Protein AF-A0A9P8LG43-F1 (afdb_monomer_lite)

Sequence (84 aa):
MPLVPRSSYYDKHYRQSAALLRARRPYLIKNAVTGLAIFGFAIGVYAFTIKAVSQDDFEDVIIPDTPLQSGKAHNATTTAGASR

Radius of gyration: 34.68 Å; chains: 1; bounding box: 72×50×81 Å

pLDDT: mean 76.63, std 16.84, range [43.09, 98.44]

Structure (mmCIF, N/CA/C/O backbone):
data_AF-A0A9P8LG43-F1
#
_entry.id   AF-A0A9P8LG43-F1
#
loop_
_atom_site.group_PDB
_atom_site.id
_atom_site.type_symbol
_atom_site.label_atom_id
_atom_site.label_alt_id
_atom_site.label_comp_id
_atom_site.label_asym_id
_atom_site.label_entity_id
_atom_site.label_seq_id
_atom_site.pdbx_PDB_ins_code
_atom_site.Cartn_x
_atom_site.Cartn_y
_atom_site.Cartn_z
_atom_site.occupancy
_atom_site.B_iso_or_equiv
_atom_site.auth_seq_id
_atom_site.auth_comp_id
_atom_site.auth_asym_id
_atom_site.auth_atom_id
_atom_site.pdbx_PDB_model_num
ATOM 1 N N . MET A 1 1 ? 15.261 9.656 -46.896 1.00 60.88 1 MET A N 1
ATOM 2 C CA . MET A 1 1 ? 15.796 9.456 -45.530 1.00 60.88 1 MET A CA 1
ATOM 3 C C . MET A 1 1 ? 14.946 8.368 -44.887 1.00 60.88 1 MET A C 1
ATOM 5 O O . MET A 1 1 ? 13.739 8.576 -44.825 1.00 60.88 1 MET A O 1
ATOM 9 N N . PRO A 1 2 ? 15.483 7.192 -44.525 1.00 63.41 2 PRO A N 1
ATOM 10 C CA . PRO A 1 2 ? 14.672 6.146 -43.905 1.00 63.41 2 PRO A CA 1
ATOM 11 C C . PRO A 1 2 ? 14.167 6.625 -42.534 1.00 63.41 2 PRO A C 1
ATOM 13 O O . PRO A 1 2 ? 14.939 7.156 -41.736 1.00 63.41 2 PRO A O 1
ATOM 16 N N . LEU A 1 3 ? 12.866 6.478 -42.274 1.00 67.62 3 LEU A N 1
ATOM 17 C CA . LEU A 1 3 ? 12.249 6.811 -40.989 1.00 67.62 3 LEU A CA 1
ATOM 18 C C . LEU A 1 3 ? 12.686 5.776 -39.948 1.00 67.62 3 LEU A C 1
ATOM 20 O O . LEU A 1 3 ? 12.175 4.659 -39.923 1.00 67.62 3 LEU A O 1
ATOM 24 N N . VAL A 1 4 ? 13.641 6.142 -39.094 1.00 70.38 4 VAL A N 1
ATOM 25 C CA . VAL A 1 4 ? 13.994 5.347 -37.913 1.00 70.38 4 VAL A CA 1
ATOM 26 C C . VAL A 1 4 ? 12.783 5.353 -36.971 1.00 70.38 4 VAL A C 1
ATOM 28 O O . VAL A 1 4 ? 12.348 6.438 -36.566 1.00 70.38 4 VAL A O 1
ATOM 31 N N . PRO A 1 5 ? 12.209 4.188 -36.616 1.00 68.94 5 PRO A N 1
ATOM 32 C CA . PRO A 1 5 ? 11.127 4.131 -35.644 1.00 68.94 5 PRO A CA 1
ATOM 33 C C . PRO A 1 5 ? 11.606 4.749 -34.332 1.00 68.94 5 PRO A C 1
ATOM 35 O O . PRO A 1 5 ? 12.647 4.358 -33.801 1.00 68.94 5 PRO A O 1
ATOM 38 N N . ARG A 1 6 ? 10.867 5.732 -33.806 1.00 70.19 6 ARG A N 1
ATOM 39 C CA . ARG A 1 6 ? 11.185 6.326 -32.503 1.00 70.19 6 ARG A CA 1
ATOM 40 C C . ARG A 1 6 ? 11.161 5.222 -31.446 1.00 70.19 6 ARG A C 1
ATOM 42 O O . ARG A 1 6 ? 10.123 4.599 -31.232 1.00 70.19 6 ARG A O 1
ATOM 49 N N . SER A 1 7 ? 12.290 4.997 -30.780 1.00 70.12 7 SER A N 1
ATOM 50 C CA . SER A 1 7 ? 12.395 4.088 -29.641 1.00 70.12 7 SER A CA 1
ATOM 51 C C . SER A 1 7 ? 11.609 4.662 -28.460 1.00 70.12 7 SER A C 1
ATOM 53 O O . SER A 1 7 ? 12.116 5.434 -27.651 1.00 70.12 7 SER A O 1
ATOM 55 N N . SER A 1 8 ? 10.324 4.322 -28.389 1.00 76.75 8 SER A N 1
ATOM 56 C CA . SER A 1 8 ? 9.472 4.660 -27.253 1.00 76.75 8 SER A CA 1
ATOM 57 C C . SE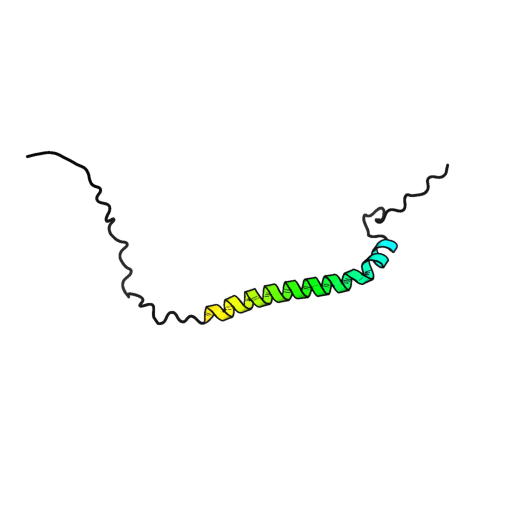R A 1 8 ? 9.639 3.630 -26.138 1.00 76.75 8 SER A C 1
ATOM 59 O O . SER A 1 8 ? 9.867 2.444 -26.372 1.00 76.75 8 SER A O 1
ATOM 61 N N . TYR A 1 9 ? 9.477 4.083 -24.897 1.00 77.69 9 TYR A N 1
ATOM 62 C CA . TYR A 1 9 ? 9.440 3.225 -23.714 1.00 77.69 9 TYR A CA 1
ATOM 63 C C . TYR A 1 9 ? 8.262 2.238 -23.709 1.00 77.69 9 TYR A C 1
ATOM 65 O O . TYR A 1 9 ? 8.302 1.240 -22.978 1.00 77.69 9 TYR A O 1
ATOM 73 N N . TYR A 1 10 ? 7.252 2.509 -24.534 1.00 82.25 10 TYR A N 1
ATOM 74 C CA . TYR A 1 10 ? 6.057 1.700 -24.712 1.00 82.25 10 TYR A CA 1
ATOM 75 C C . TYR A 1 10 ? 5.948 1.206 -26.152 1.00 82.25 10 TYR A C 1
ATOM 77 O O . TYR A 1 10 ? 6.270 1.927 -27.095 1.00 82.25 10 TYR A O 1
ATOM 85 N N . ASP A 1 11 ? 5.479 -0.027 -26.301 1.00 81.25 11 ASP A N 1
ATOM 86 C CA . ASP A 1 11 ? 5.176 -0.634 -27.594 1.00 81.25 11 ASP A CA 1
ATOM 87 C C . ASP A 1 11 ? 3.861 -0.073 -28.174 1.00 81.25 11 ASP A C 1
ATOM 89 O O . ASP A 1 11 ? 3.076 0.565 -27.468 1.00 81.25 11 ASP A O 1
ATOM 93 N N . LYS A 1 12 ? 3.567 -0.368 -29.445 1.00 81.56 12 LYS A N 1
ATOM 94 C CA . LYS A 1 12 ? 2.342 0.029 -30.167 1.00 81.56 12 LYS A CA 1
ATOM 95 C C . LYS A 1 12 ? 1.035 -0.398 -29.483 1.00 81.56 12 LYS A C 1
ATOM 97 O O . LYS A 1 12 ? -0.023 0.142 -29.779 1.00 81.56 12 LYS A O 1
ATOM 102 N N . HIS A 1 13 ? 1.110 -1.359 -28.563 1.00 85.81 13 HIS A N 1
ATOM 103 C CA . HIS A 1 13 ? -0.005 -1.842 -27.745 1.00 85.81 13 HIS A CA 1
ATOM 104 C C . HIS A 1 13 ? 0.004 -1.279 -26.313 1.00 85.81 13 HIS A C 1
ATOM 106 O O . HIS A 1 13 ? -0.570 -1.893 -25.417 1.00 85.81 13 HIS A O 1
ATOM 112 N N . TYR A 1 14 ? 0.713 -0.172 -26.062 1.00 81.25 14 TYR A N 1
ATOM 113 C CA . TYR A 1 14 ? 0.891 0.440 -24.734 1.00 81.25 14 TYR A CA 1
ATOM 114 C C . TYR A 1 14 ? 1.518 -0.487 -23.681 1.00 81.25 14 TYR A C 1
ATOM 116 O O . TYR A 1 14 ? 1.449 -0.240 -22.477 1.00 81.25 14 TYR A O 1
ATOM 124 N N . ARG A 1 15 ? 2.182 -1.558 -24.122 1.00 84.75 15 ARG A N 1
ATOM 125 C CA . ARG A 1 15 ? 2.921 -2.462 -23.240 1.00 84.75 15 ARG A CA 1
ATOM 126 C C . ARG A 1 15 ? 4.288 -1.882 -22.927 1.00 84.75 15 ARG A C 1
ATOM 128 O O . ARG A 1 15 ? 4.915 -1.248 -23.770 1.00 84.75 15 ARG A O 1
ATOM 135 N N . GLN A 1 16 ? 4.759 -2.116 -21.709 1.00 87.56 16 GLN A N 1
ATOM 136 C CA . GLN A 1 16 ? 6.110 -1.737 -21.314 1.00 87.56 16 GLN A CA 1
ATOM 137 C C . GLN A 1 16 ? 7.137 -2.486 -22.168 1.00 87.56 16 GLN A C 1
ATOM 139 O O . GLN A 1 16 ? 7.085 -3.710 -22.277 1.00 87.56 16 GLN A O 1
ATOM 144 N N . SER A 1 17 ? 8.084 -1.753 -22.753 1.00 87.19 17 SER A N 1
ATOM 145 C CA . SER A 1 17 ? 9.198 -2.358 -23.487 1.00 87.19 17 SER A CA 1
ATOM 146 C C . SER A 1 17 ? 10.099 -3.190 -22.561 1.00 87.19 17 SER A C 1
ATOM 148 O O . SER A 1 17 ? 10.233 -2.910 -21.364 1.00 87.19 17 SER A O 1
ATOM 150 N N . ALA A 1 18 ? 10.785 -4.193 -23.119 1.00 84.06 18 ALA A N 1
ATOM 151 C CA . ALA A 1 18 ? 11.717 -5.041 -22.368 1.00 84.06 18 ALA A CA 1
ATOM 152 C C . ALA A 1 18 ? 12.847 -4.235 -21.692 1.00 84.06 18 ALA A C 1
ATOM 154 O O . ALA A 1 18 ? 13.292 -4.576 -20.592 1.00 84.06 18 ALA A O 1
ATOM 155 N N . ALA A 1 19 ? 13.272 -3.131 -22.318 1.00 84.88 19 ALA A N 1
ATOM 156 C CA . ALA A 1 19 ? 14.259 -2.210 -21.763 1.00 84.88 19 ALA A CA 1
ATOM 157 C C . ALA A 1 19 ? 13.757 -1.537 -20.474 1.00 84.88 19 ALA A C 1
ATOM 159 O O . ALA A 1 19 ? 14.477 -1.498 -19.473 1.00 84.88 19 ALA A O 1
ATOM 160 N N . LEU A 1 20 ? 12.505 -1.070 -20.474 1.00 85.56 20 LEU A N 1
ATOM 161 C CA . LEU A 1 20 ? 11.881 -0.436 -19.316 1.00 85.56 20 LEU A CA 1
ATOM 162 C C . LEU A 1 20 ? 11.657 -1.438 -18.179 1.00 85.56 20 LEU A C 1
ATOM 164 O O . LEU A 1 20 ? 11.961 -1.130 -17.026 1.00 85.56 20 LEU A O 1
ATOM 168 N N . LEU A 1 21 ? 11.190 -2.652 -18.488 1.00 85.44 21 LEU A N 1
ATOM 169 C CA . LEU A 1 21 ? 10.990 -3.681 -17.469 1.00 85.44 21 LEU A CA 1
ATOM 170 C C . LEU A 1 21 ? 12.307 -4.013 -16.754 1.00 85.44 21 LEU A C 1
ATOM 172 O O . LEU A 1 21 ? 12.338 -4.060 -15.526 1.00 85.44 21 LEU A O 1
ATOM 176 N N . ARG A 1 22 ? 13.412 -4.169 -17.499 1.00 85.94 22 ARG A N 1
ATOM 177 C CA . ARG A 1 22 ? 14.748 -4.398 -16.924 1.00 85.94 22 ARG A CA 1
ATOM 178 C C . ARG A 1 22 ? 15.185 -3.251 -16.015 1.00 85.94 22 ARG A C 1
ATOM 180 O O . ARG A 1 22 ? 15.689 -3.517 -14.929 1.00 85.94 22 ARG A O 1
ATOM 187 N N . ALA A 1 23 ? 14.959 -2.007 -16.432 1.00 89.00 23 ALA A N 1
ATOM 188 C CA . ALA A 1 23 ? 15.287 -0.833 -15.627 1.00 89.00 23 ALA A CA 1
ATOM 189 C C . ALA A 1 23 ? 14.482 -0.767 -14.313 1.00 89.00 23 ALA A C 1
ATOM 191 O O . ALA A 1 23 ? 14.979 -0.255 -13.314 1.00 89.00 23 ALA A O 1
ATOM 192 N N . ARG A 1 24 ? 13.260 -1.322 -14.280 1.00 88.19 24 AR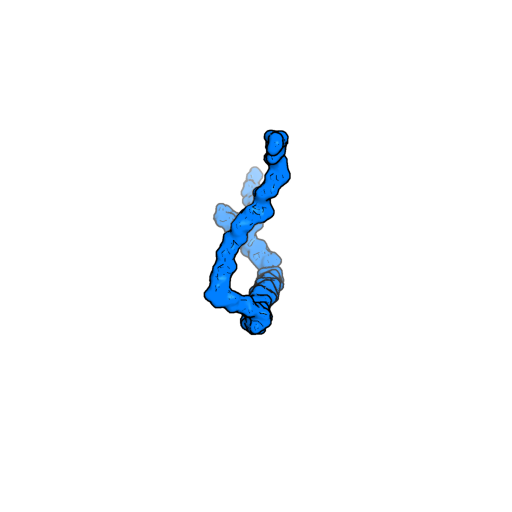G A N 1
ATOM 193 C CA . ARG A 1 24 ? 12.386 -1.330 -13.091 1.00 88.19 24 ARG A CA 1
ATOM 194 C C . ARG A 1 24 ? 12.537 -2.549 -12.181 1.00 88.19 24 ARG A C 1
ATOM 196 O O . ARG A 1 24 ? 12.115 -2.474 -11.027 1.00 88.19 24 ARG A O 1
ATOM 203 N N . ARG A 1 25 ? 13.166 -3.637 -12.646 1.00 86.12 25 ARG A N 1
ATOM 204 C CA . ARG A 1 25 ? 13.438 -4.850 -11.843 1.00 86.12 25 ARG A CA 1
ATOM 205 C C . ARG A 1 25 ? 13.946 -4.568 -10.419 1.00 86.12 25 ARG A C 1
ATOM 207 O O . ARG A 1 25 ? 13.382 -5.157 -9.500 1.00 86.12 25 ARG A O 1
ATOM 214 N N . PRO A 1 26 ? 14.934 -3.680 -10.185 1.00 85.50 26 PRO A N 1
ATOM 215 C CA . PRO A 1 26 ? 15.448 -3.463 -8.831 1.00 85.50 26 PRO A CA 1
ATOM 216 C C . PRO A 1 26 ? 14.464 -2.744 -7.895 1.00 85.50 26 PRO A C 1
ATOM 218 O O . PRO A 1 26 ? 14.579 -2.887 -6.679 1.00 85.50 26 PRO A O 1
ATOM 221 N N . TYR A 1 27 ? 13.504 -1.987 -8.432 1.00 89.75 27 TYR A N 1
ATOM 222 C CA . TYR A 1 27 ? 12.556 -1.196 -7.640 1.00 89.75 27 TYR A CA 1
ATOM 223 C C . TYR A 1 27 ? 11.221 -1.900 -7.425 1.00 89.75 27 TYR A C 1
ATOM 225 O O . TYR A 1 27 ? 10.544 -1.608 -6.449 1.00 89.75 27 TYR A O 1
ATOM 233 N N . LEU A 1 28 ? 10.852 -2.850 -8.290 1.00 88.50 28 LEU A N 1
ATOM 234 C CA . LEU A 1 28 ? 9.610 -3.614 -8.144 1.00 88.50 28 LEU A CA 1
ATOM 235 C C . LEU A 1 28 ? 9.529 -4.309 -6.783 1.00 88.50 28 LEU A C 1
ATOM 237 O O . LEU A 1 28 ? 8.544 -4.145 -6.073 1.00 88.50 28 LEU A O 1
ATOM 241 N N . ILE A 1 29 ? 10.587 -5.027 -6.402 1.00 90.00 29 ILE A N 1
ATOM 242 C CA . ILE A 1 29 ? 10.621 -5.763 -5.133 1.00 90.00 29 ILE A CA 1
ATOM 243 C C . ILE A 1 29 ? 10.686 -4.788 -3.956 1.00 90.00 29 ILE A C 1
ATOM 245 O O . ILE A 1 29 ? 9.886 -4.890 -3.034 1.00 90.00 29 ILE A O 1
ATOM 249 N N . LYS A 1 30 ? 11.596 -3.807 -4.003 1.00 92.06 30 LYS A N 1
ATOM 250 C CA . LYS A 1 30 ? 11.781 -2.841 -2.909 1.00 92.06 30 LYS A CA 1
ATOM 251 C C . LYS A 1 30 ? 10.500 -2.053 -2.630 1.00 92.06 30 LYS A C 1
ATOM 253 O O . LYS A 1 30 ? 10.086 -1.957 -1.483 1.00 92.06 30 LYS A O 1
ATOM 258 N N . ASN A 1 31 ? 9.832 -1.567 -3.673 1.00 94.56 31 ASN A N 1
ATOM 259 C CA . ASN A 1 31 ? 8.595 -0.806 -3.525 1.00 94.56 31 ASN A CA 1
ATOM 260 C C . ASN A 1 31 ? 7.427 -1.693 -3.084 1.00 94.56 31 ASN A C 1
ATOM 262 O O . ASN A 1 31 ? 6.609 -1.242 -2.290 1.00 94.56 31 ASN A O 1
ATOM 266 N N . ALA A 1 32 ? 7.351 -2.942 -3.560 1.00 95.50 32 ALA A N 1
ATOM 267 C CA . ALA A 1 32 ? 6.333 -3.886 -3.104 1.00 95.50 32 ALA A CA 1
ATOM 268 C C . ALA A 1 32 ? 6.484 -4.196 -1.610 1.00 95.50 32 ALA A C 1
ATOM 270 O O . ALA A 1 32 ? 5.498 -4.165 -0.882 1.00 95.50 32 ALA A O 1
ATOM 271 N N . VAL A 1 33 ? 7.715 -4.424 -1.141 1.00 97.00 33 VAL A N 1
ATOM 272 C CA . VAL A 1 33 ? 8.009 -4.646 0.283 1.00 97.00 33 VAL A CA 1
ATOM 273 C C . VAL A 1 33 ? 7.615 -3.427 1.113 1.00 97.00 33 VAL A C 1
ATOM 275 O O . VAL A 1 33 ? 6.891 -3.574 2.093 1.00 97.00 33 VAL A O 1
ATOM 278 N N . THR A 1 34 ? 8.018 -2.221 0.703 1.00 97.25 34 THR A N 1
ATOM 279 C CA . THR A 1 34 ? 7.634 -0.986 1.404 1.00 97.25 34 THR A CA 1
ATOM 280 C C . THR A 1 34 ? 6.118 -0.791 1.420 1.00 97.25 34 THR A C 1
ATOM 282 O O . THR A 1 34 ? 5.551 -0.460 2.458 1.00 97.25 34 THR A O 1
ATOM 285 N N . GLY A 1 35 ? 5.442 -1.036 0.294 1.00 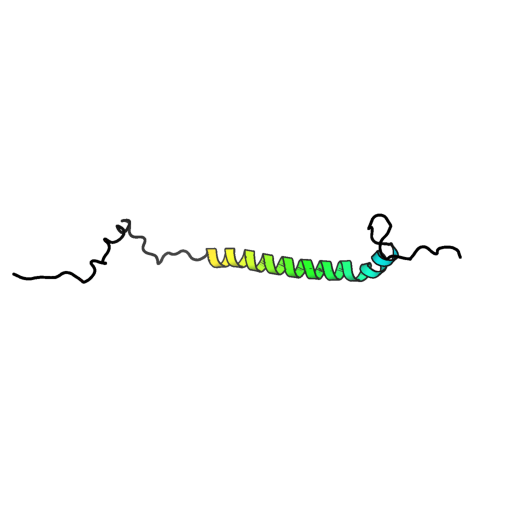97.19 35 GLY A N 1
ATOM 286 C CA . GLY A 1 35 ? 3.986 -0.943 0.196 1.00 97.19 35 GLY A CA 1
ATOM 287 C C . GLY A 1 35 ? 3.276 -1.930 1.121 1.00 97.19 35 GLY A C 1
ATOM 288 O O . GLY A 1 35 ? 2.364 -1.539 1.842 1.00 97.19 35 GLY A O 1
ATOM 289 N N . LEU A 1 36 ? 3.735 -3.184 1.163 1.00 98.12 36 LEU A N 1
ATOM 290 C CA . LEU A 1 36 ? 3.206 -4.204 2.069 1.00 98.12 36 LEU A CA 1
ATOM 291 C C . LEU A 1 36 ? 3.455 -3.859 3.537 1.00 98.12 36 LEU A C 1
ATOM 293 O O . LEU A 1 36 ? 2.572 -4.076 4.361 1.00 98.12 36 LEU A O 1
ATOM 297 N N . ALA A 1 37 ? 4.616 -3.294 3.868 1.00 98.31 37 ALA A N 1
ATOM 298 C CA . ALA A 1 37 ? 4.920 -2.864 5.227 1.00 98.31 37 ALA A CA 1
ATOM 299 C C . ALA A 1 37 ? 3.966 -1.753 5.691 1.00 98.31 37 ALA A C 1
ATOM 301 O O . ALA A 1 37 ? 3.384 -1.855 6.768 1.00 98.31 37 ALA A O 1
ATOM 302 N N . ILE A 1 38 ? 3.751 -0.728 4.859 1.00 98.44 38 ILE A N 1
ATOM 303 C CA . ILE A 1 38 ? 2.821 0.370 5.164 1.00 98.44 38 ILE A CA 1
ATOM 304 C C . ILE A 1 38 ? 1.385 -0.154 5.275 1.00 98.44 38 ILE A C 1
ATOM 306 O O . ILE A 1 38 ? 0.676 0.177 6.223 1.00 98.44 38 ILE A O 1
ATOM 310 N N . PHE A 1 39 ? 0.962 -0.995 4.331 1.00 98.25 39 PHE A N 1
ATOM 311 C CA . PHE A 1 39 ? -0.375 -1.584 4.323 1.00 98.25 39 PHE A CA 1
ATOM 312 C C . PHE A 1 39 ? -0.627 -2.453 5.563 1.00 98.25 39 PHE A C 1
ATOM 314 O O . PHE A 1 39 ? -1.645 -2.295 6.236 1.00 98.25 39 PHE A O 1
ATOM 321 N N . GLY A 1 40 ? 0.328 -3.320 5.908 1.00 98.31 40 GLY A N 1
ATOM 322 C CA . GLY A 1 40 ? 0.268 -4.159 7.102 1.00 98.31 40 GLY A CA 1
ATOM 323 C C . GLY A 1 40 ? 0.263 -3.342 8.392 1.00 98.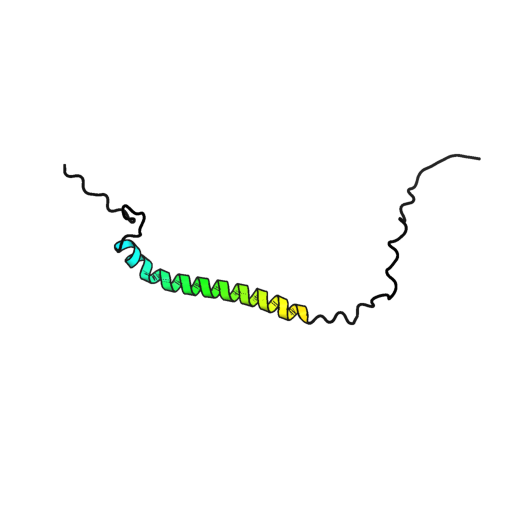31 40 GLY A C 1
ATOM 324 O O . GLY A 1 40 ? -0.519 -3.639 9.290 1.00 98.31 40 GLY A O 1
ATOM 325 N N . PHE A 1 41 ? 1.066 -2.278 8.469 1.00 98.19 41 PHE A N 1
ATOM 326 C CA . PHE A 1 41 ? 1.055 -1.359 9.606 1.00 98.19 41 PHE A CA 1
ATOM 327 C C . PHE A 1 41 ? -0.313 -0.685 9.776 1.00 98.19 41 PHE A C 1
ATOM 329 O O . PHE A 1 41 ? -0.870 -0.704 10.870 1.00 98.19 41 PHE A O 1
ATOM 336 N N . ALA A 1 42 ? -0.891 -0.154 8.696 1.00 98.12 42 ALA A N 1
ATOM 337 C CA . ALA A 1 42 ? -2.195 0.503 8.737 1.00 98.12 42 ALA A CA 1
ATOM 338 C C . ALA A 1 42 ? -3.316 -0.452 9.184 1.00 98.12 42 ALA A C 1
ATOM 340 O O . ALA A 1 42 ? -4.091 -0.114 10.079 1.00 98.12 42 ALA A O 1
ATOM 341 N N . ILE A 1 43 ? -3.376 -1.662 8.613 1.00 98.00 43 ILE A N 1
ATOM 342 C CA . ILE A 1 43 ? -4.346 -2.687 9.033 1.00 98.00 43 ILE A CA 1
ATOM 343 C C . ILE A 1 43 ? -4.104 -3.109 10.480 1.00 98.00 43 ILE A C 1
ATOM 345 O O . ILE A 1 43 ? -5.061 -3.279 11.228 1.00 98.00 43 ILE A O 1
ATOM 349 N N . GLY A 1 44 ? -2.842 -3.266 10.881 1.00 96.94 44 GLY A N 1
ATOM 350 C CA . GLY A 1 44 ? -2.470 -3.623 12.245 1.00 96.94 44 GLY A CA 1
ATOM 351 C C . GLY A 1 44 ? -2.983 -2.605 13.256 1.00 96.94 44 GLY A C 1
ATOM 352 O O . GLY A 1 44 ? -3.631 -2.993 14.223 1.00 96.94 44 GLY A O 1
ATOM 353 N N . VAL A 1 45 ? -2.772 -1.310 12.999 1.00 96.50 45 VAL A N 1
ATOM 354 C CA . VAL A 1 45 ? -3.318 -0.227 13.831 1.00 96.50 45 VAL A CA 1
ATOM 355 C C . VAL A 1 45 ? -4.846 -0.280 13.847 1.00 96.50 45 VAL A C 1
ATOM 357 O O . VAL A 1 45 ? -5.433 -0.289 14.922 1.00 96.50 45 VAL A O 1
ATOM 360 N N . TYR A 1 46 ? -5.500 -0.386 12.687 1.00 94.19 46 TYR A N 1
ATOM 361 C CA . TYR A 1 46 ? -6.962 -0.455 12.602 1.00 94.19 46 TYR A CA 1
ATOM 362 C C . TYR A 1 46 ? -7.544 -1.629 13.409 1.00 94.19 46 TYR A C 1
ATOM 364 O O . TYR A 1 46 ? -8.390 -1.436 14.281 1.00 94.19 46 TYR A O 1
ATOM 372 N N . ALA A 1 47 ? -7.043 -2.844 13.190 1.00 94.62 47 ALA A N 1
ATOM 373 C CA . ALA A 1 47 ? -7.495 -4.030 13.911 1.00 94.62 47 ALA A CA 1
ATOM 374 C C . ALA A 1 47 ? -7.195 -3.937 15.417 1.00 94.62 47 ALA A C 1
ATOM 376 O O . ALA A 1 47 ? -8.036 -4.303 16.240 1.00 94.62 47 ALA A O 1
ATOM 377 N N . PHE A 1 48 ? -6.021 -3.412 15.784 1.00 93.25 48 PHE A N 1
ATOM 378 C CA . PHE A 1 48 ? -5.660 -3.179 17.178 1.00 93.25 48 PHE A CA 1
ATOM 379 C C . PHE A 1 48 ? -6.623 -2.202 17.847 1.00 93.25 48 PHE A C 1
ATOM 381 O O . PHE A 1 48 ? -7.079 -2.490 18.945 1.00 93.25 48 PHE A O 1
ATOM 388 N N . THR A 1 49 ? -6.982 -1.094 17.191 1.00 90.50 49 THR A N 1
ATOM 389 C CA . THR A 1 49 ? -7.900 -0.106 17.779 1.00 90.50 49 THR A CA 1
ATOM 390 C C . THR A 1 49 ? -9.269 -0.697 18.092 1.00 90.50 49 THR A C 1
ATOM 392 O O . THR A 1 49 ? -9.775 -0.470 19.185 1.00 90.50 49 THR A O 1
ATOM 395 N N . ILE A 1 50 ? -9.832 -1.529 17.209 1.00 88.81 50 ILE A N 1
ATOM 396 C CA . ILE A 1 50 ? -11.110 -2.208 17.477 1.00 88.81 50 ILE A CA 1
ATOM 397 C C . ILE A 1 50 ? -10.983 -3.125 18.697 1.00 88.81 50 ILE A C 1
ATOM 399 O O . ILE A 1 50 ? -11.799 -3.056 19.609 1.00 88.81 50 ILE A O 1
ATOM 403 N N . LYS A 1 51 ? -9.933 -3.952 18.746 1.00 86.69 51 LYS A N 1
ATOM 404 C CA . LYS A 1 51 ? -9.701 -4.893 19.852 1.00 86.69 51 LYS A CA 1
ATOM 405 C C . LYS A 1 51 ? -9.359 -4.202 21.181 1.00 86.69 51 LYS A C 1
ATOM 407 O O . LYS A 1 51 ? -9.652 -4.739 22.246 1.00 86.69 51 LYS A O 1
ATOM 412 N N . ALA A 1 52 ? -8.674 -3.065 21.132 1.00 84.50 52 ALA A N 1
ATOM 413 C CA . ALA A 1 52 ? -8.287 -2.307 22.315 1.00 84.50 52 ALA A CA 1
ATOM 414 C C . ALA A 1 52 ? -9.482 -1.556 22.915 1.00 84.50 52 ALA A C 1
ATOM 416 O O . ALA A 1 52 ? -9.615 -1.521 24.130 1.00 84.50 52 ALA A O 1
ATOM 417 N N . VAL A 1 53 ? -10.358 -0.995 22.075 1.00 75.44 53 VAL A N 1
ATOM 418 C CA . VAL A 1 53 ? -11.541 -0.244 22.525 1.00 75.44 53 VAL A CA 1
ATOM 419 C C . VAL A 1 53 ? -12.696 -1.166 22.923 1.00 75.44 53 VAL A C 1
ATOM 421 O O . VAL A 1 53 ? -13.465 -0.808 23.803 1.00 75.44 53 VAL A O 1
ATOM 424 N N . SER A 1 54 ? -12.813 -2.374 22.357 1.00 65.00 54 SER A N 1
ATOM 425 C CA . SER A 1 54 ? -13.908 -3.302 22.703 1.00 65.00 54 SER A CA 1
ATOM 426 C C . SER A 1 54 ? -13.854 -3.878 24.127 1.00 65.00 54 SER A C 1
ATOM 428 O O . SER A 1 54 ? -14.581 -4.824 24.406 1.00 65.00 54 SER A O 1
ATOM 430 N N . GLN A 1 55 ? -12.939 -3.413 24.973 1.00 68.25 55 GLN A N 1
ATOM 431 C CA . GLN A 1 55 ? -12.767 -3.870 26.356 1.00 68.25 55 GLN A CA 1
ATOM 432 C C . GLN A 1 55 ? -13.422 -2.924 27.370 1.00 68.25 55 GLN A C 1
ATOM 434 O O . GLN A 1 55 ? -13.238 -3.105 28.567 1.00 68.25 55 GLN A O 1
ATOM 439 N N . ASP A 1 56 ? -1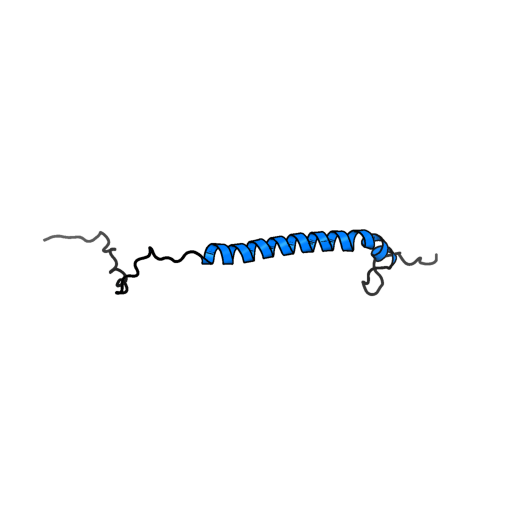4.116 -1.885 26.909 1.00 76.00 56 ASP A N 1
ATOM 440 C CA . ASP A 1 56 ? -14.868 -1.002 27.794 1.00 76.00 56 ASP A CA 1
ATOM 441 C C . ASP A 1 56 ? -16.232 -1.641 28.101 1.00 76.00 56 ASP A C 1
ATOM 443 O O . ASP A 1 56 ? -17.085 -1.740 27.216 1.00 76.00 56 ASP A O 1
ATOM 447 N N . ASP A 1 57 ? -16.405 -2.143 29.326 1.00 72.06 57 ASP A N 1
ATOM 448 C CA . ASP A 1 57 ? -17.580 -2.927 29.736 1.00 72.06 57 ASP A CA 1
ATOM 449 C C . ASP A 1 57 ? -18.770 -2.053 30.208 1.00 72.06 57 ASP A C 1
ATOM 451 O O . ASP A 1 57 ? -19.823 -2.580 30.553 1.00 72.06 57 ASP A O 1
ATOM 455 N N . PHE A 1 58 ? -18.652 -0.714 30.186 1.00 65.44 58 PHE A N 1
ATOM 456 C CA . PHE A 1 58 ? -19.713 0.264 30.529 1.00 65.44 58 PHE A CA 1
ATOM 457 C C . PHE A 1 58 ? -20.497 -0.040 31.827 1.00 65.44 58 PHE A C 1
ATOM 459 O O . PHE A 1 58 ? -21.652 0.361 31.982 1.00 65.44 58 PHE A O 1
ATOM 466 N N . GLU A 1 59 ? -19.869 -0.741 32.772 1.00 72.88 59 GLU A N 1
ATOM 467 C CA . GLU A 1 59 ? -20.462 -1.222 34.030 1.00 72.88 59 GLU A CA 1
ATOM 468 C C . GLU A 1 59 ? -20.897 -0.064 34.953 1.00 72.88 59 GLU A C 1
ATOM 470 O O . GLU A 1 59 ? -21.727 -0.225 35.847 1.00 72.88 59 GLU A O 1
ATOM 475 N N . ASP A 1 60 ? -20.313 1.120 34.756 1.00 74.75 60 ASP A N 1
ATOM 476 C CA . ASP A 1 60 ? -20.586 2.347 35.502 1.00 74.75 60 ASP A CA 1
ATOM 477 C C . ASP A 1 60 ? -21.765 3.158 34.935 1.00 74.75 60 ASP A C 1
ATOM 479 O O . ASP A 1 60 ? -22.270 4.076 35.593 1.00 74.75 60 ASP A O 1
ATOM 483 N N . VAL A 1 61 ? -22.256 2.804 33.744 1.00 72.00 61 VAL A N 1
ATOM 484 C CA . VAL A 1 61 ? -23.421 3.434 33.124 1.00 72.00 61 VAL A CA 1
ATOM 485 C C . VAL A 1 61 ? -24.692 2.771 33.649 1.00 72.00 61 VAL A C 1
ATOM 487 O O . VAL A 1 61 ? -25.192 1.781 33.123 1.00 72.00 61 VAL A O 1
ATOM 490 N N . ILE A 1 62 ? -25.266 3.369 34.690 1.00 72.69 62 ILE A N 1
ATOM 491 C CA . ILE A 1 62 ? -26.630 3.084 35.155 1.00 72.69 62 ILE A CA 1
ATOM 492 C C . ILE A 1 62 ? -27.630 3.308 34.012 1.00 72.69 62 ILE A C 1
ATOM 494 O O . ILE A 1 62 ? -27.907 4.448 33.639 1.00 72.69 62 ILE A O 1
ATOM 498 N N . ILE A 1 63 ? -28.191 2.222 33.471 1.00 70.62 63 ILE A N 1
ATOM 499 C CA . ILE A 1 63 ? -29.296 2.264 32.508 1.00 70.62 63 ILE A CA 1
ATOM 500 C C . ILE A 1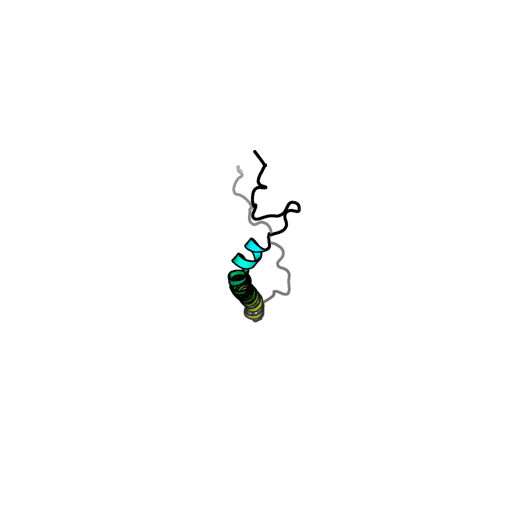 63 ? -30.589 2.414 33.319 1.00 70.62 63 ILE A C 1
ATOM 502 O O . ILE A 1 63 ? -30.970 1.483 34.027 1.00 70.62 63 ILE A O 1
ATOM 506 N N . PRO A 1 64 ? -31.275 3.568 33.277 1.00 75.75 64 PRO A N 1
ATOM 507 C CA . PRO A 1 64 ? -32.566 3.692 33.934 1.00 75.75 64 PRO A CA 1
ATOM 508 C C . PRO A 1 64 ? -33.595 2.802 33.221 1.00 75.75 64 PRO A C 1
ATOM 510 O O . PRO A 1 64 ? -33.823 2.953 32.022 1.00 75.75 64 PRO A O 1
ATOM 513 N N . ASP A 1 65 ? -34.271 1.926 33.971 1.00 69.88 65 ASP A N 1
ATOM 514 C CA . ASP A 1 65 ? -35.307 0.994 33.476 1.00 69.88 65 ASP A CA 1
ATOM 515 C C . ASP A 1 65 ? -36.511 1.687 32.812 1.00 69.88 65 ASP A C 1
ATOM 517 O O . ASP A 1 65 ? -37.361 1.054 32.186 1.00 69.88 65 ASP A O 1
ATOM 521 N N . THR A 1 66 ? -36.615 3.007 32.965 1.00 62.59 66 THR A N 1
ATOM 522 C CA . THR A 1 66 ? -37.675 3.813 32.369 1.00 62.59 66 THR A CA 1
ATOM 523 C C . THR A 1 66 ? -37.061 4.714 31.302 1.00 62.59 66 THR A C 1
ATOM 525 O O . THR A 1 66 ? -36.225 5.553 31.650 1.00 62.59 66 THR A O 1
ATOM 528 N N . PRO A 1 67 ? -37.460 4.606 30.018 1.00 64.25 67 PRO A N 1
ATOM 529 C CA . PRO A 1 67 ? -37.030 5.571 29.018 1.00 64.25 67 PRO A CA 1
ATOM 530 C C . PRO A 1 67 ? -37.432 6.963 29.504 1.00 64.25 67 PRO A C 1
ATOM 532 O O . PRO A 1 67 ? -38.614 7.228 29.736 1.00 64.25 67 PRO A O 1
ATOM 535 N N . LEU A 1 68 ? -36.441 7.839 29.704 1.00 62.62 68 LEU A N 1
ATOM 536 C CA . LEU A 1 68 ? -36.679 9.228 30.072 1.00 62.62 68 LEU A CA 1
ATOM 537 C C . LEU A 1 68 ? -37.591 9.827 29.008 1.00 62.62 68 LEU A C 1
ATOM 539 O O . LEU A 1 68 ? -37.203 9.983 27.849 1.00 62.62 68 LEU A O 1
ATOM 543 N N . GLN A 1 69 ? -38.826 10.116 29.411 1.00 61.75 69 GLN A N 1
ATOM 544 C CA . GLN A 1 69 ? -39.797 10.779 28.569 1.00 61.75 69 GLN A CA 1
ATOM 545 C C . GLN A 1 69 ? -39.156 12.080 28.100 1.00 61.75 69 GLN A C 1
ATOM 547 O O . GLN A 1 69 ? -38.857 12.951 28.918 1.00 61.75 69 GLN A O 1
ATOM 552 N N . SER A 1 70 ? -38.866 12.145 26.798 1.00 56.44 70 SER A N 1
ATOM 553 C CA . SER A 1 70 ? -38.174 13.251 26.148 1.00 56.44 70 SER A CA 1
ATOM 554 C C . SER A 1 70 ? -38.787 14.544 26.659 1.00 56.44 70 SER A C 1
ATOM 556 O O . SER A 1 70 ? -39.993 14.757 26.507 1.00 56.44 70 SER A O 1
ATOM 558 N N . GLY A 1 71 ? -37.972 15.317 27.380 1.00 50.91 71 GLY A N 1
ATOM 559 C CA . GLY A 1 71 ? -38.432 16.416 28.209 1.00 50.91 71 GLY A CA 1
ATOM 560 C C . GLY A 1 71 ? -39.432 17.288 27.466 1.00 50.91 71 GLY A C 1
ATOM 561 O O . GLY A 1 71 ? -39.180 17.738 26.346 1.00 50.91 71 GLY A O 1
ATOM 562 N N . LYS A 1 72 ? -40.579 17.530 28.110 1.00 49.53 72 LYS A N 1
ATOM 563 C CA . LYS A 1 72 ? -41.454 18.650 27.772 1.00 49.53 72 LYS A CA 1
ATOM 564 C C . LYS A 1 72 ? -40.565 19.873 27.581 1.00 49.53 72 LYS A C 1
ATOM 566 O O . LYS A 1 72 ? -39.828 20.239 28.492 1.00 49.53 72 LYS A O 1
ATOM 571 N N . ALA A 1 73 ? -40.634 20.448 26.386 1.00 49.50 73 ALA A N 1
ATOM 572 C CA . ALA A 1 73 ? -39.868 21.608 25.977 1.00 49.50 73 ALA A CA 1
ATOM 573 C C . ALA A 1 73 ? -39.953 22.716 27.038 1.00 49.50 73 ALA A C 1
ATOM 575 O O . ALA A 1 73 ? -40.933 23.453 27.123 1.00 49.50 73 ALA A O 1
ATOM 576 N N . HIS A 1 74 ? -38.901 22.855 27.838 1.00 48.19 74 HIS A N 1
ATOM 577 C CA . HIS A 1 74 ? -38.639 24.031 28.657 1.00 48.19 74 HIS A CA 1
ATOM 578 C C . HIS A 1 74 ? -38.114 25.133 27.733 1.00 48.19 74 HIS A C 1
ATOM 580 O O . HIS A 1 74 ? -36.947 25.488 27.768 1.00 48.19 74 HIS A O 1
ATOM 586 N N . ASN A 1 75 ? -38.991 25.602 26.848 1.00 50.72 75 ASN A N 1
ATOM 587 C CA . ASN A 1 75 ? -38.845 26.807 26.041 1.00 50.72 75 ASN A CA 1
ATOM 588 C C . ASN A 1 75 ? -40.222 27.488 25.978 1.00 50.72 75 ASN A C 1
ATOM 590 O O . ASN A 1 75 ? -40.775 27.725 24.907 1.00 50.72 75 ASN A O 1
ATOM 594 N N . ALA A 1 76 ? -40.812 27.771 27.144 1.00 51.50 76 ALA A N 1
ATOM 595 C CA . ALA A 1 76 ? -41.870 28.771 27.246 1.00 51.50 76 ALA A CA 1
ATOM 596 C C . ALA A 1 76 ? -41.197 30.146 27.325 1.00 51.50 76 ALA A C 1
ATOM 598 O O . ALA A 1 76 ? -40.976 30.722 28.385 1.00 51.50 76 ALA A O 1
ATOM 599 N N . THR A 1 77 ? -40.786 30.577 26.141 1.00 44.53 77 THR A N 1
ATOM 600 C CA . THR A 1 77 ? -40.382 31.911 25.730 1.00 44.53 77 THR A CA 1
ATOM 601 C C . THR A 1 77 ? -41.128 33.014 26.480 1.00 44.53 77 THR A C 1
ATOM 603 O O . THR A 1 77 ? -42.348 33.138 26.403 1.00 44.53 77 THR A O 1
ATOM 606 N N . THR A 1 78 ? -40.347 33.844 27.169 1.00 49.59 78 THR A N 1
ATOM 607 C CA . THR A 1 78 ? -40.560 35.278 27.377 1.00 49.59 78 THR A CA 1
ATOM 608 C C . THR A 1 78 ? -41.424 35.898 26.273 1.00 49.59 78 THR A C 1
ATOM 610 O O . THR A 1 78 ? -41.047 35.790 25.111 1.00 49.59 78 THR A O 1
ATOM 613 N N . THR A 1 79 ? -42.493 36.620 26.641 1.00 49.94 79 THR A N 1
ATOM 614 C CA . THR A 1 79 ? -43.201 37.691 25.882 1.00 49.94 79 THR A CA 1
ATOM 615 C C . THR A 1 79 ? -44.707 37.455 25.736 1.00 49.94 79 THR A C 1
ATOM 617 O O . THR A 1 79 ? -45.144 36.719 24.860 1.00 49.94 79 THR A O 1
ATOM 620 N N . ALA A 1 80 ? -45.477 38.161 26.571 1.00 43.09 80 ALA A N 1
ATOM 621 C CA . ALA A 1 80 ? -46.793 38.786 26.336 1.00 43.09 80 ALA A CA 1
ATOM 622 C C . ALA A 1 80 ? -47.401 38.985 27.739 1.00 43.09 80 ALA A C 1
ATOM 624 O O . ALA A 1 80 ? -47.674 38.019 28.432 1.00 43.09 80 ALA A O 1
ATOM 625 N N . GLY A 1 81 ? -47.468 40.178 28.322 1.00 43.38 81 GLY A N 1
ATOM 626 C CA . GLY A 1 81 ? -48.173 41.334 27.790 1.00 43.38 81 GLY A CA 1
ATOM 627 C C . GLY A 1 81 ? -49.513 41.478 28.527 1.00 43.38 81 GLY A C 1
ATOM 628 O O . GLY A 1 81 ? -50.322 40.562 28.503 1.00 43.38 81 GLY A O 1
ATOM 629 N N . ALA A 1 82 ? -49.727 42.662 29.108 1.00 45.44 82 ALA A N 1
ATOM 630 C CA . ALA A 1 82 ? -51.030 43.280 29.377 1.00 45.44 82 ALA A CA 1
ATOM 631 C C . ALA A 1 82 ? -51.891 42.792 30.571 1.00 45.44 82 ALA A C 1
ATOM 633 O O . ALA A 1 82 ? -52.642 41.831 30.491 1.00 45.44 82 ALA A O 1
ATOM 634 N N . SER A 1 83 ? -51.862 43.614 31.630 1.00 49.03 83 SER A N 1
ATOM 635 C CA . SER A 1 83 ? -53.030 44.265 32.259 1.00 49.03 83 SER A CA 1
ATOM 636 C C . SER A 1 83 ? -54.302 43.445 32.543 1.00 49.03 83 SER A C 1
ATOM 638 O O . SER A 1 83 ? -55.064 43.158 31.620 1.00 49.03 83 SER A O 1
ATOM 640 N N . ARG A 1 84 ? -54.646 43.304 33.828 1.00 47.09 84 ARG A N 1
ATOM 641 C CA . ARG A 1 84 ? -55.790 43.946 34.516 1.00 47.09 84 ARG A CA 1
ATOM 642 C C . ARG A 1 84 ? -55.993 43.339 35.898 1.00 47.09 84 ARG A C 1
ATOM 644 O O . ARG A 1 84 ? -55.808 42.113 36.026 1.00 47.09 84 ARG A O 1
#

InterPro domains:
  IPR018628 Cytochrome c oxidase assembly factor 3, mitochondrial, coiled-coil domain [PF09813] (20-60)
  IPR041752 Cytochrome c oxidase assembly factor 3, mitochondrial [PTHR15642] (5-74)

Foldseek 3Di:
DDDDPPPDCADPVRHGDPVRVVVCVVVVVVVVVVVVVVVVVVVVVVVVVVVVVVPPPCPVDDDPPDDPPPDDDPCPDDDDDDDD

Secondary structure (DSSP, 8-state):
---PPP--SB-TTSPBPHHHHHHHHHHHHHHHHHHHHHHHHHHHHHHHHHHHHTT---TT----SS-----------S------

Organism: NCBI:txid265104